Protein AF-A0A7W0CVT8-F1 (afdb_monomer_lite)

Radius of gyration: 21.82 Å; chains: 1; bounding box: 38×53×48 Å

Secondary structure (DSSP, 8-state):
--PPP-----HHHHHHHHHHHHHHT--HHHHHHHHHHHHHHHHHHHHHHHHHHHHHHHTT-PPPHHHHHHHHHHHHHHHHHHHHHHHT--

Sequence (90 aa):
MNALPAVSLNPETAARAAEVARARGESLEAFVDHAVNEAIEEQQAFEEAMAEAERDFEEGRVHSHEEVLKWLAESRARAEVEIARRSSAS

Foldseek 3Di:
DDDDDDDDDDPVVLVVLCVVCVVVVHDSVVSVVVVVVVVVVVVVVVVVVVVVVVVCVVVVVDDDPVRVVVVVVVVVVVVVVVVVVVVVVD

Structure (mmCIF, N/CA/C/O backbone):
data_AF-A0A7W0CVT8-F1
#
_entry.id   AF-A0A7W0CVT8-F1
#
loop_
_atom_site.group_PDB
_atom_site.id
_atom_site.type_symbol
_atom_site.label_atom_id
_atom_site.label_alt_id
_atom_site.label_comp_id
_atom_site.label_asym_id
_atom_site.label_entity_id
_atom_site.label_seq_id
_atom_site.pdbx_PDB_ins_code
_atom_site.Cartn_x
_atom_site.Cartn_y
_atom_site.Cartn_z
_atom_site.occupancy
_atom_site.B_iso_or_equiv
_atom_site.auth_seq_id
_atom_site.auth_comp_id
_atom_site.auth_asym_id
_atom_site.auth_atom_id
_atom_site.pdbx_PDB_model_num
ATOM 1 N N . MET A 1 1 ? 9.964 20.273 23.897 1.00 38.81 1 MET A N 1
ATOM 2 C CA . MET A 1 1 ? 9.295 19.087 23.327 1.00 38.81 1 MET A CA 1
ATOM 3 C C . MET A 1 1 ? 8.079 19.605 22.583 1.00 38.81 1 MET A C 1
ATOM 5 O O . MET A 1 1 ? 7.213 20.174 23.233 1.00 38.81 1 MET A O 1
ATOM 9 N N . ASN A 1 2 ? 8.063 19.537 21.252 1.00 45.44 2 ASN A N 1
ATOM 10 C CA . ASN A 1 2 ? 6.867 19.902 20.493 1.00 45.44 2 ASN A CA 1
ATOM 11 C C . ASN A 1 2 ? 5.884 18.739 20.616 1.00 45.44 2 ASN A C 1
ATOM 13 O O . ASN A 1 2 ? 6.201 17.632 20.191 1.00 45.44 2 ASN A O 1
ATOM 17 N N . ALA A 1 3 ? 4.744 18.977 21.263 1.00 46.75 3 ALA A N 1
ATOM 18 C CA . ALA A 1 3 ? 3.647 18.023 21.253 1.00 46.75 3 ALA A CA 1
ATOM 19 C C . ALA A 1 3 ? 3.183 17.842 19.802 1.00 46.75 3 ALA A C 1
ATOM 21 O O . ALA A 1 3 ? 3.060 18.827 19.068 1.00 46.75 3 ALA A O 1
ATOM 22 N N . LEU A 1 4 ? 2.964 16.593 19.388 1.00 47.84 4 LEU A N 1
ATOM 23 C CA . LEU A 1 4 ? 2.348 16.309 18.096 1.00 47.84 4 LEU A CA 1
ATOM 24 C C . LEU A 1 4 ? 0.973 16.998 18.039 1.00 47.84 4 LEU A C 1
ATOM 26 O O . LEU A 1 4 ? 0.287 17.072 19.065 1.00 47.84 4 LEU A O 1
ATOM 30 N N . PRO A 1 5 ? 0.572 17.543 16.878 1.00 60.38 5 PRO A N 1
ATOM 31 C CA . PRO A 1 5 ? -0.726 18.185 16.743 1.00 60.38 5 PRO A CA 1
ATOM 32 C C . PRO A 1 5 ? -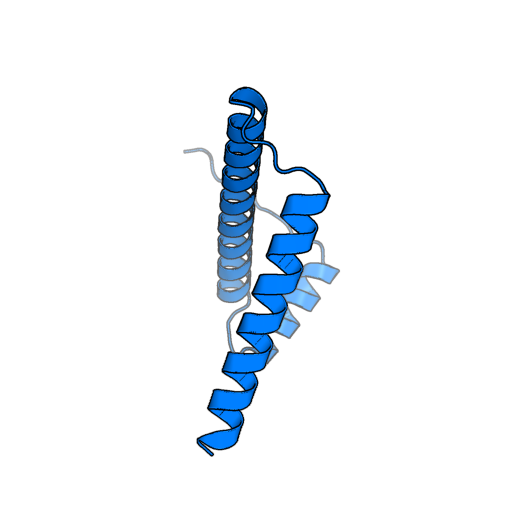1.836 17.180 17.059 1.00 60.38 5 PRO A C 1
ATOM 34 O O . PRO A 1 5 ? -1.804 16.043 16.593 1.00 60.38 5 PRO A O 1
ATOM 37 N N . ALA A 1 6 ? -2.825 17.603 17.848 1.00 63.19 6 ALA A N 1
ATOM 38 C CA . ALA A 1 6 ? -4.017 16.803 18.087 1.00 63.19 6 ALA A CA 1
ATOM 39 C C . ALA A 1 6 ? -4.777 16.651 16.762 1.00 63.19 6 ALA A C 1
ATOM 41 O O . ALA A 1 6 ? -5.379 17.605 16.265 1.00 63.19 6 ALA A O 1
ATOM 42 N N . VAL A 1 7 ? -4.709 15.460 16.169 1.00 67.31 7 VAL A N 1
ATOM 43 C CA . VAL A 1 7 ? -5.432 15.138 14.940 1.00 67.31 7 VAL A CA 1
ATOM 44 C C . VAL A 1 7 ? -6.875 14.821 15.313 1.00 67.31 7 VAL A C 1
ATOM 46 O O . VAL A 1 7 ? -7.153 13.865 16.032 1.00 67.31 7 VAL A O 1
ATOM 49 N N . SER A 1 8 ? -7.804 15.646 14.835 1.00 76.81 8 SER A N 1
ATOM 50 C CA . SER A 1 8 ? -9.235 15.388 14.969 1.00 76.81 8 SER A CA 1
ATOM 51 C C . SER A 1 8 ? -9.718 14.669 13.719 1.00 76.81 8 SER A C 1
ATOM 53 O O . SER A 1 8 ? -9.723 15.252 12.635 1.00 76.81 8 SER A O 1
ATOM 55 N N . LEU A 1 9 ? -10.174 13.426 13.868 1.00 77.62 9 LEU A N 1
ATOM 56 C CA . LEU A 1 9 ? -10.933 12.770 12.808 1.00 77.62 9 LEU A CA 1
ATOM 57 C C . LEU A 1 9 ? -12.240 13.532 12.584 1.00 77.62 9 LEU A C 1
ATOM 59 O O . LEU A 1 9 ? -12.842 14.051 13.530 1.00 77.62 9 LEU A O 1
ATOM 63 N N . ASN A 1 10 ? -12.695 13.590 11.333 1.00 90.31 10 ASN A N 1
ATOM 64 C CA . ASN A 1 10 ? -14.058 14.037 11.096 1.00 90.31 10 ASN A CA 1
ATOM 65 C C . ASN A 1 10 ? -15.043 13.031 11.752 1.00 90.31 10 ASN A C 1
ATOM 67 O O . ASN A 1 10 ? -14.708 11.848 11.906 1.00 90.31 10 ASN A O 1
ATOM 71 N N . PRO A 1 11 ? -16.250 13.470 12.150 1.00 88.75 11 PRO A N 1
ATOM 72 C CA . PRO A 1 11 ? -17.173 12.622 12.905 1.00 88.75 11 PRO A CA 1
ATOM 73 C C . PRO A 1 11 ? -17.617 11.349 12.171 1.00 88.75 11 PRO A C 1
ATOM 75 O O . PRO A 1 11 ? -17.853 10.325 12.808 1.00 88.75 11 PRO A O 1
ATOM 78 N N . GLU A 1 12 ? -17.722 11.393 10.842 1.00 93.00 12 GLU A N 1
ATOM 79 C CA . GLU A 1 12 ? -18.138 10.248 10.026 1.00 93.00 12 GLU A CA 1
ATOM 80 C C . GLU A 1 12 ? -17.060 9.158 10.003 1.00 93.00 12 GLU A C 1
ATOM 82 O O . GLU A 1 12 ? -17.342 7.988 10.268 1.00 93.00 12 GLU A O 1
ATOM 87 N N . THR A 1 13 ? -15.806 9.548 9.773 1.00 91.19 13 THR A N 1
ATOM 88 C CA . THR A 1 13 ? -14.646 8.655 9.815 1.00 91.19 13 THR A CA 1
ATOM 89 C C . THR A 1 13 ? -14.473 8.051 11.204 1.00 91.19 13 THR A C 1
ATOM 91 O O . THR A 1 13 ? -14.260 6.846 11.316 1.00 91.19 13 THR A O 1
ATOM 94 N N . ALA A 1 14 ? -14.635 8.845 12.268 1.00 89.44 14 ALA A N 1
ATOM 95 C CA . ALA A 1 14 ? -14.571 8.342 13.639 1.00 89.44 14 ALA A CA 1
ATOM 96 C C . ALA A 1 14 ? -15.668 7.299 13.923 1.00 89.44 14 ALA A C 1
ATOM 98 O O . ALA A 1 14 ? -15.396 6.254 14.515 1.00 89.44 14 ALA A O 1
ATOM 99 N N . ALA A 1 15 ? -16.899 7.548 13.461 1.00 92.50 15 ALA A N 1
ATOM 100 C CA . ALA A 1 15 ? -18.006 6.610 13.619 1.00 92.50 15 ALA A CA 1
ATOM 101 C C . ALA A 1 15 ? -17.753 5.286 12.880 1.00 92.50 15 ALA A C 1
ATOM 103 O O . ALA A 1 15 ? -18.009 4.217 13.437 1.00 92.50 15 ALA A O 1
ATOM 104 N N . ARG A 1 16 ? -17.206 5.340 11.657 1.00 94.44 16 ARG A N 1
ATOM 105 C CA . ARG A 1 16 ? -16.865 4.130 10.894 1.00 94.44 16 ARG A CA 1
ATOM 106 C C . ARG A 1 16 ? -15.681 3.371 11.469 1.00 94.44 16 ARG A C 1
ATOM 108 O O . ARG A 1 16 ? -15.771 2.154 11.593 1.00 94.44 16 ARG A O 1
ATOM 115 N N . ALA A 1 17 ? -14.629 4.059 11.900 1.00 92.94 17 ALA A N 1
ATOM 116 C CA . ALA A 1 17 ? -13.513 3.425 12.595 1.00 92.94 17 ALA A CA 1
ATOM 117 C C . ALA A 1 17 ? -13.995 2.671 13.847 1.00 92.94 17 ALA A C 1
ATOM 119 O O . ALA A 1 17 ? -13.629 1.519 14.066 1.00 92.94 17 ALA A O 1
ATOM 120 N N . ALA A 1 18 ? -14.903 3.274 14.623 1.00 94.12 18 ALA A N 1
ATOM 121 C CA . ALA A 1 18 ? -15.464 2.646 15.816 1.00 94.12 18 ALA A CA 1
ATOM 122 C C . ALA A 1 18 ? -16.343 1.422 15.515 1.00 94.12 18 ALA A C 1
ATOM 124 O 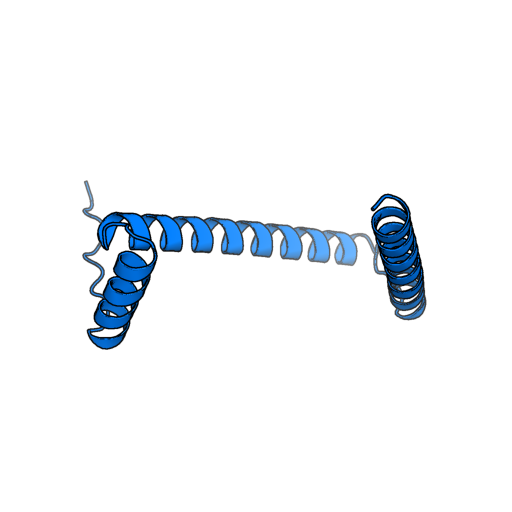O . ALA A 1 18 ? -16.434 0.518 16.344 1.00 94.12 18 ALA A O 1
ATOM 125 N N . GLU A 1 19 ? -17.023 1.382 14.370 1.00 96.69 19 GLU A N 1
ATOM 126 C CA . GLU A 1 19 ? -17.793 0.213 13.932 1.00 96.69 19 GLU A CA 1
ATOM 127 C C . GLU A 1 19 ? -16.882 -0.938 13.506 1.00 96.69 19 GLU A C 1
ATOM 129 O O . GLU A 1 19 ? -17.088 -2.070 13.945 1.00 96.69 19 GLU A O 1
ATOM 134 N N . VAL A 1 20 ? -15.851 -0.639 12.710 1.00 96.25 20 VAL A N 1
ATOM 135 C CA . VAL A 1 20 ? -14.882 -1.633 12.233 1.00 96.25 20 VAL A CA 1
ATOM 136 C C . VAL A 1 20 ? -14.095 -2.225 13.400 1.00 96.25 20 VAL A C 1
ATOM 138 O O . VAL A 1 20 ? -14.029 -3.449 13.514 1.00 96.25 20 VAL A O 1
ATOM 141 N N . ALA A 1 21 ? -13.595 -1.386 14.312 1.00 95.62 21 ALA A N 1
ATOM 142 C CA . ALA A 1 21 ? -12.903 -1.838 15.517 1.00 95.62 21 ALA A CA 1
ATOM 143 C C . ALA A 1 21 ? -13.783 -2.796 16.342 1.00 95.62 21 ALA A C 1
ATOM 145 O O . ALA A 1 21 ? -13.361 -3.882 16.737 1.00 95.62 21 ALA A O 1
ATOM 146 N N . ARG A 1 22 ? -15.071 -2.460 16.516 1.00 96.19 22 ARG A N 1
ATOM 147 C CA . ARG A 1 22 ? -16.022 -3.328 17.231 1.00 96.19 22 ARG A CA 1
ATOM 148 C C . ARG A 1 22 ? -16.239 -4.665 16.530 1.00 96.19 22 ARG A C 1
ATOM 150 O O . ARG A 1 22 ? -16.297 -5.688 17.203 1.00 96.19 22 ARG A O 1
ATOM 157 N N . ALA A 1 23 ? -16.367 -4.659 15.203 1.00 97.00 23 ALA A N 1
ATOM 158 C CA . ALA A 1 23 ? -16.537 -5.875 14.408 1.00 97.00 23 ALA A CA 1
ATOM 159 C C . ALA A 1 23 ? -15.302 -6.791 14.475 1.00 97.00 23 ALA A C 1
ATOM 161 O O . ALA A 1 23 ? -15.438 -8.010 14.396 1.00 97.00 23 ALA A O 1
ATOM 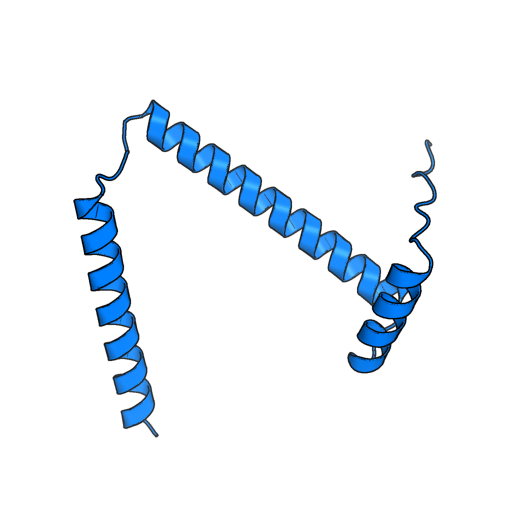162 N N . ARG A 1 24 ? -14.114 -6.204 14.660 1.00 94.62 24 ARG A N 1
ATOM 163 C CA . ARG A 1 24 ? -12.834 -6.906 14.837 1.00 94.62 24 ARG A CA 1
ATOM 164 C C . ARG A 1 24 ? -12.540 -7.301 16.289 1.00 94.62 24 ARG A C 1
ATOM 166 O O . ARG A 1 24 ? -11.604 -8.054 16.531 1.00 94.62 24 ARG A O 1
ATOM 173 N N . GLY A 1 25 ? -13.350 -6.848 17.248 1.00 96.69 25 GLY A N 1
ATOM 174 C CA . GLY A 1 25 ? -13.156 -7.132 18.672 1.00 96.69 25 GLY A CA 1
ATOM 175 C C . GLY A 1 25 ? -11.997 -6.359 19.310 1.00 96.69 25 GLY A C 1
ATOM 176 O O . GLY A 1 25 ? -11.465 -6.798 20.327 1.00 96.69 25 GLY A O 1
ATOM 177 N N . GLU A 1 26 ? -11.609 -5.222 18.735 1.00 95.12 26 GLU A N 1
ATOM 178 C CA . GLU A 1 26 ? -10.502 -4.378 19.195 1.00 95.12 26 GLU A CA 1
ATOM 179 C C . GLU A 1 26 ? -10.984 -3.001 19.687 1.00 95.12 26 GLU A C 1
ATOM 181 O O . GLU A 1 26 ? -12.127 -2.591 19.454 1.00 95.12 26 GLU A O 1
ATOM 186 N N . SER A 1 27 ? -10.122 -2.279 20.413 1.00 95.38 27 SER A N 1
ATOM 187 C CA . SER A 1 27 ? -10.409 -0.896 20.809 1.00 95.38 27 SER A CA 1
ATOM 188 C C . SER A 1 27 ? -10.238 0.049 19.617 1.00 95.38 27 SER A C 1
ATOM 190 O O . SER A 1 27 ? -9.451 -0.209 18.709 1.00 95.38 27 SER A O 1
ATOM 192 N N . LEU A 1 28 ? -10.955 1.179 19.630 1.00 91.06 28 LEU A N 1
ATOM 193 C CA . LEU A 1 28 ? -10.809 2.205 18.592 1.00 91.06 28 LEU A CA 1
ATOM 194 C C . LEU A 1 28 ? -9.364 2.722 18.496 1.00 91.06 28 LEU A C 1
ATOM 196 O O . LEU A 1 28 ? -8.871 2.935 17.398 1.00 91.06 28 LEU A O 1
ATOM 200 N N . GLU A 1 29 ? -8.698 2.905 19.636 1.00 90.00 29 GLU A N 1
ATOM 201 C CA . GLU A 1 29 ? -7.299 3.340 19.699 1.00 90.00 29 GLU A CA 1
ATOM 202 C C . GLU A 1 29 ? -6.367 2.328 19.021 1.00 90.00 29 GLU A C 1
ATOM 204 O O . GLU A 1 29 ? -5.629 2.701 18.117 1.00 90.00 29 GLU A O 1
ATOM 209 N N . ALA A 1 30 ? -6.482 1.038 19.362 1.00 92.06 30 ALA A N 1
ATOM 210 C CA . ALA A 1 30 ? -5.663 -0.011 18.757 1.00 92.06 30 ALA A CA 1
ATOM 211 C C . ALA A 1 30 ? -5.900 -0.138 17.243 1.00 92.06 30 ALA A C 1
ATOM 213 O O . ALA A 1 30 ? -4.948 -0.300 16.483 1.00 92.06 30 ALA A O 1
ATOM 214 N N . PHE A 1 31 ? -7.157 -0.017 16.802 1.00 93.88 31 PHE A N 1
ATOM 215 C CA . PHE A 1 31 ? -7.495 -0.014 15.380 1.00 93.88 31 PHE A CA 1
ATOM 216 C C . PHE A 1 31 ? -6.857 1.168 14.642 1.00 93.88 31 PHE A C 1
ATOM 218 O O . PHE A 1 31 ? -6.296 0.988 13.563 1.00 93.88 31 PHE A O 1
ATOM 225 N N . VAL A 1 32 ? -6.948 2.377 15.206 1.00 90.81 32 VAL A N 1
ATOM 226 C CA . VAL A 1 32 ? -6.381 3.582 14.586 1.00 90.81 32 VAL A CA 1
ATOM 227 C C . VAL A 1 32 ? -4.860 3.488 14.521 1.00 90.81 32 VAL A C 1
ATOM 229 O O . VAL A 1 32 ? -4.299 3.759 13.464 1.00 90.81 32 VAL A O 1
ATOM 232 N N . ASP A 1 33 ? -4.203 3.055 15.596 1.00 91.25 33 ASP A N 1
ATOM 233 C CA . ASP A 1 33 ? -2.750 2.866 15.609 1.00 91.25 33 ASP A CA 1
ATOM 234 C C . ASP A 1 33 ? -2.304 1.841 14.561 1.00 91.25 33 ASP A C 1
ATOM 236 O O . ASP A 1 33 ? -1.341 2.079 13.832 1.00 91.25 33 ASP A O 1
ATOM 240 N N . HIS A 1 34 ? -3.022 0.720 14.434 1.00 92.75 34 HIS A N 1
ATOM 241 C CA . HIS A 1 34 ? -2.758 -0.269 13.390 1.00 92.75 34 HIS A CA 1
ATOM 242 C C . HIS A 1 34 ? -2.896 0.350 11.999 1.00 92.75 34 HIS A C 1
ATOM 244 O O . HIS A 1 34 ? -1.968 0.267 11.204 1.00 92.75 34 HIS A O 1
ATOM 250 N N . ALA A 1 35 ? -4.028 1.000 11.722 1.00 90.62 35 ALA A N 1
ATOM 251 C CA . ALA A 1 35 ? -4.312 1.578 10.414 1.00 90.62 35 ALA A CA 1
ATOM 252 C C . ALA A 1 35 ? -3.297 2.664 10.020 1.00 90.62 35 ALA A C 1
ATOM 254 O O . ALA A 1 35 ? -2.942 2.788 8.852 1.00 90.62 35 ALA A O 1
ATOM 255 N N . VAL A 1 36 ? -2.812 3.451 10.986 1.00 90.94 36 VAL A N 1
ATOM 256 C CA . VAL A 1 36 ? -1.767 4.454 10.745 1.00 90.94 36 VAL A CA 1
ATOM 257 C C . VAL A 1 36 ? -0.433 3.788 10.425 1.00 90.94 36 VAL A C 1
ATOM 259 O O . VAL A 1 36 ? 0.228 4.209 9.479 1.00 90.94 36 VAL A O 1
ATOM 262 N N . ASN A 1 37 ? -0.037 2.760 11.177 1.00 92.31 37 ASN A N 1
ATOM 263 C CA . ASN A 1 37 ? 1.209 2.043 10.902 1.00 92.31 37 ASN A CA 1
ATOM 264 C C . ASN A 1 37 ? 1.162 1.333 9.544 1.00 92.31 37 ASN A C 1
ATOM 266 O O . ASN A 1 37 ? 2.104 1.463 8.772 1.00 92.31 37 ASN A O 1
ATOM 270 N N . GLU A 1 38 ? 0.046 0.680 9.219 1.00 94.00 38 GLU A N 1
ATOM 271 C CA . GLU A 1 38 ? -0.188 0.054 7.913 1.00 94.00 38 GLU A CA 1
ATOM 272 C C . GLU A 1 38 ? -0.062 1.086 6.783 1.00 94.00 38 GLU A C 1
ATOM 274 O O . GLU A 1 38 ? 0.691 0.877 5.838 1.00 94.00 38 GLU A O 1
ATOM 279 N N . ALA A 1 39 ? -0.687 2.260 6.923 1.00 89.62 39 ALA A N 1
ATOM 280 C CA . ALA A 1 39 ? -0.568 3.329 5.932 1.00 89.62 39 ALA A CA 1
ATOM 281 C C . ALA A 1 39 ? 0.869 3.872 5.788 1.00 89.62 39 ALA A C 1
ATOM 283 O O . ALA A 1 39 ? 1.280 4.247 4.690 1.00 89.62 39 ALA A O 1
ATOM 284 N N . ILE A 1 40 ? 1.642 3.933 6.879 1.00 92.56 40 ILE A N 1
ATOM 285 C CA . ILE A 1 40 ? 3.058 4.334 6.836 1.00 92.56 40 ILE A CA 1
ATOM 286 C C . ILE A 1 40 ? 3.887 3.283 6.094 1.00 92.56 40 ILE A C 1
ATOM 288 O O . ILE A 1 40 ? 4.706 3.645 5.252 1.00 92.56 40 ILE A O 1
ATOM 292 N N . GLU A 1 41 ? 3.676 2.002 6.391 1.00 92.75 41 GLU A N 1
ATOM 293 C CA . GLU A 1 41 ? 4.368 0.892 5.730 1.00 92.75 41 GLU A CA 1
ATOM 294 C C . GLU A 1 41 ? 4.037 0.841 4.232 1.00 92.75 41 GLU A C 1
ATOM 296 O O . GLU A 1 41 ? 4.944 0.731 3.406 1.00 92.75 41 GLU A O 1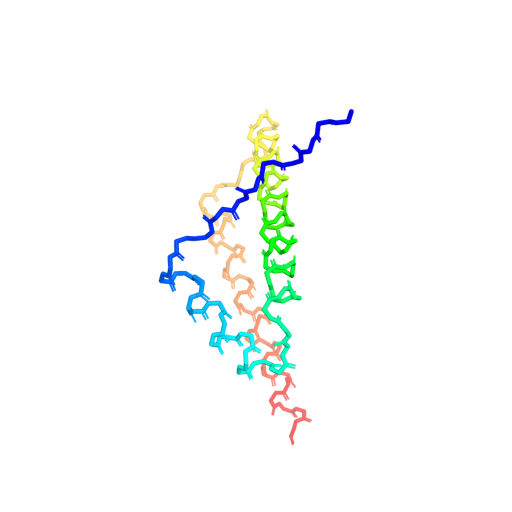
ATOM 301 N N . GLU A 1 42 ? 2.764 1.009 3.861 1.00 90.31 42 GLU A N 1
ATOM 302 C CA . GLU A 1 42 ? 2.329 1.092 2.463 1.00 90.31 42 GLU A CA 1
ATOM 303 C C . GLU A 1 42 ? 2.971 2.277 1.732 1.00 90.31 42 GLU A C 1
ATOM 305 O O . GLU A 1 42 ? 3.458 2.122 0.609 1.00 90.31 42 GLU A O 1
ATOM 310 N N . GLN A 1 43 ? 3.017 3.452 2.369 1.00 90.19 43 GLN A N 1
ATOM 311 C CA . GLN A 1 43 ? 3.650 4.637 1.792 1.00 90.19 43 GLN A CA 1
ATOM 312 C C . GLN A 1 43 ? 5.153 4.418 1.571 1.00 90.19 43 GLN A C 1
ATOM 314 O O . GLN A 1 43 ? 5.669 4.760 0.509 1.00 90.19 43 GLN A O 1
ATOM 319 N N . GLN A 1 44 ? 5.852 3.819 2.539 1.00 92.69 44 GLN A N 1
ATOM 320 C CA . GLN A 1 44 ? 7.279 3.506 2.417 1.00 92.69 44 GLN A CA 1
ATOM 321 C C . GLN A 1 44 ? 7.547 2.491 1.303 1.00 92.69 44 GLN A C 1
ATOM 323 O O . GLN A 1 44 ? 8.441 2.704 0.485 1.00 92.69 44 GLN A O 1
ATOM 328 N N . ALA A 1 45 ? 6.752 1.421 1.230 1.00 91.06 45 ALA A N 1
ATOM 329 C CA . ALA A 1 45 ? 6.871 0.417 0.177 1.00 91.06 45 ALA A CA 1
ATOM 330 C C . ALA A 1 45 ? 6.609 1.017 -1.214 1.00 91.06 45 ALA A C 1
ATOM 332 O O . ALA A 1 45 ? 7.297 0.685 -2.180 1.00 91.06 45 ALA A O 1
ATOM 333 N N . PHE A 1 46 ? 5.638 1.928 -1.323 1.00 88.25 46 PHE A N 1
ATOM 334 C CA . PHE A 1 46 ? 5.364 2.644 -2.564 1.00 88.25 46 PHE A CA 1
ATOM 335 C C . PHE A 1 46 ? 6.524 3.561 -2.971 1.00 88.25 46 PHE A C 1
ATOM 337 O O . PHE A 1 46 ? 6.934 3.551 -4.131 1.00 88.25 46 PHE A O 1
ATOM 344 N N . GLU A 1 47 ? 7.075 4.332 -2.032 1.00 93.62 47 GLU A N 1
ATOM 345 C CA . GLU A 1 47 ? 8.234 5.197 -2.283 1.00 93.62 47 GLU A CA 1
ATOM 346 C C . GLU A 1 47 ? 9.464 4.392 -2.718 1.00 93.62 47 GLU A C 1
ATOM 348 O O . GLU A 1 47 ? 10.147 4.782 -3.666 1.00 93.62 47 GLU A O 1
ATOM 353 N N . GLU A 1 48 ? 9.720 3.247 -2.082 1.00 93.19 48 GLU A N 1
ATOM 354 C CA . GLU A 1 48 ? 10.810 2.346 -2.461 1.00 93.19 48 GLU A CA 1
ATOM 355 C C . GLU A 1 48 ? 10.614 1.780 -3.874 1.00 93.19 48 GLU A C 1
ATOM 357 O O . 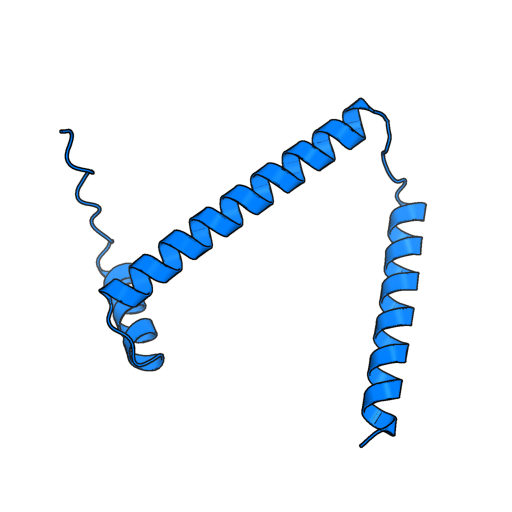GLU A 1 48 ? 11.541 1.833 -4.685 1.00 93.19 48 GLU A O 1
ATOM 362 N N . ALA A 1 49 ? 9.402 1.323 -4.202 1.00 90.69 49 ALA A N 1
ATOM 363 C CA . ALA A 1 49 ? 9.074 0.817 -5.534 1.00 90.69 49 ALA A CA 1
ATOM 364 C C . ALA A 1 49 ? 9.218 1.896 -6.620 1.00 90.69 49 ALA A C 1
ATOM 366 O O . ALA A 1 49 ? 9.712 1.625 -7.715 1.00 90.69 49 ALA A O 1
ATOM 367 N N . MET A 1 50 ? 8.825 3.137 -6.321 1.00 91.00 50 MET A N 1
ATOM 368 C CA . MET A 1 50 ? 9.007 4.265 -7.235 1.00 91.00 50 MET A CA 1
ATOM 369 C C . MET A 1 50 ? 10.486 4.600 -7.440 1.00 91.00 50 MET A C 1
ATOM 371 O O . MET A 1 50 ? 10.906 4.810 -8.577 1.00 91.00 50 MET A O 1
ATOM 375 N N . ALA A 1 51 ? 11.286 4.604 -6.371 1.00 92.31 51 ALA A N 1
ATOM 376 C CA . ALA A 1 51 ? 12.725 4.839 -6.462 1.00 92.31 51 ALA A CA 1
ATOM 377 C C . ALA A 1 51 ? 13.447 3.723 -7.237 1.00 92.31 51 ALA A C 1
ATOM 379 O O . ALA A 1 51 ? 14.395 3.988 -7.975 1.00 92.31 51 ALA A O 1
ATOM 380 N N . GLU A 1 52 ? 13.013 2.470 -7.091 1.00 88.94 52 GLU A N 1
ATOM 381 C CA . GLU A 1 52 ? 13.516 1.353 -7.892 1.00 88.94 52 GLU A CA 1
ATOM 382 C C . GLU A 1 52 ? 13.175 1.522 -9.375 1.00 88.94 52 GLU A C 1
ATOM 384 O O . GLU A 1 52 ? 14.072 1.439 -10.214 1.00 88.94 52 GLU A O 1
ATOM 389 N N . ALA A 1 53 ? 11.921 1.854 -9.693 1.00 86.06 53 ALA A N 1
ATOM 390 C CA . ALA A 1 53 ? 11.491 2.105 -11.065 1.00 86.06 53 ALA A CA 1
ATOM 391 C C . ALA A 1 53 ? 12.244 3.279 -11.717 1.00 86.06 53 ALA A C 1
ATOM 393 O O . ALA A 1 53 ? 12.582 3.215 -12.900 1.00 86.06 53 ALA A O 1
ATOM 394 N N . GLU A 1 54 ? 12.531 4.341 -10.960 1.00 89.00 54 GLU A N 1
ATOM 395 C CA . GLU A 1 54 ? 13.323 5.476 -11.441 1.00 89.00 54 GLU A CA 1
ATOM 396 C C . GLU A 1 54 ? 14.770 5.063 -11.747 1.00 89.00 54 GLU A C 1
ATOM 398 O O . GLU A 1 54 ? 15.261 5.353 -12.838 1.00 89.00 54 G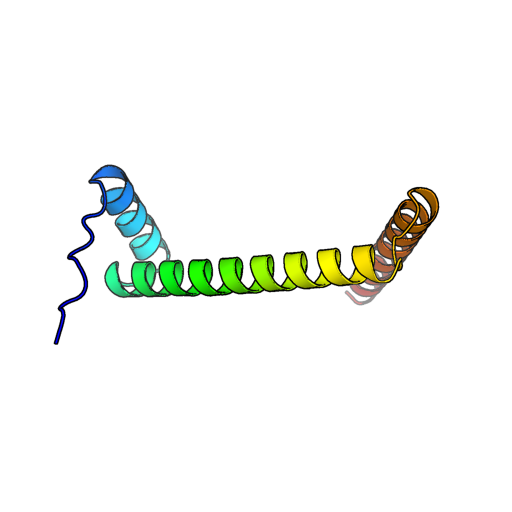LU A O 1
ATOM 403 N N . ARG A 1 55 ? 15.421 4.291 -10.863 1.00 90.75 55 ARG A N 1
ATOM 404 C CA . ARG A 1 55 ? 16.761 3.734 -11.131 1.00 90.75 55 ARG A CA 1
ATOM 405 C C . ARG A 1 55 ? 16.777 2.833 -12.359 1.00 90.75 55 ARG A C 1
ATOM 407 O O . ARG A 1 55 ? 17.681 2.932 -13.183 1.00 90.75 55 ARG A O 1
ATOM 414 N N . ASP A 1 56 ? 15.786 1.961 -12.507 1.00 87.88 56 ASP A N 1
ATOM 415 C CA . ASP A 1 56 ? 15.692 1.088 -13.677 1.00 87.88 56 ASP A CA 1
ATOM 416 C C . ASP A 1 56 ? 15.518 1.884 -14.969 1.00 87.88 56 ASP A C 1
ATOM 418 O O . ASP A 1 56 ? 16.122 1.548 -15.989 1.00 87.88 56 ASP A O 1
ATOM 422 N N . PHE A 1 57 ? 14.763 2.981 -14.923 1.00 84.69 57 PHE A N 1
ATOM 423 C CA . PHE A 1 57 ? 14.657 3.900 -16.046 1.00 84.69 57 PHE A CA 1
ATOM 424 C C . PHE A 1 57 ? 15.996 4.586 -16.364 1.00 84.69 57 PHE A C 1
ATOM 426 O O . PHE A 1 57 ? 16.422 4.577 -17.521 1.00 84.69 57 PHE A O 1
ATOM 433 N N . GLU A 1 58 ? 16.683 5.138 -15.359 1.00 89.44 58 GLU A N 1
ATOM 434 C CA . GLU A 1 58 ? 17.990 5.799 -15.511 1.00 89.44 58 GLU A CA 1
ATOM 435 C C . GLU A 1 58 ? 19.076 4.854 -16.044 1.00 89.44 58 GLU A C 1
ATOM 437 O O . GLU A 1 58 ? 19.887 5.236 -16.890 1.00 89.44 58 GLU A O 1
ATOM 442 N N . GLU A 1 59 ? 19.075 3.602 -15.590 1.00 92.56 59 GLU A N 1
ATOM 443 C CA . GLU A 1 59 ? 20.020 2.565 -16.009 1.00 92.56 59 GLU A CA 1
ATOM 444 C C . GLU A 1 59 ? 19.616 1.880 -17.330 1.00 92.56 59 GLU A C 1
ATOM 446 O O . GLU A 1 59 ? 20.314 0.984 -17.811 1.00 92.56 59 GLU A O 1
ATOM 451 N N . GLY A 1 60 ? 18.497 2.292 -17.938 1.00 85.50 60 GLY A N 1
ATOM 452 C CA . GLY A 1 60 ? 17.984 1.723 -19.185 1.00 85.50 60 GLY A CA 1
ATOM 453 C C . GLY A 1 60 ? 17.470 0.286 -19.051 1.00 85.50 60 GLY A C 1
ATOM 454 O O . GLY A 1 60 ? 17.257 -0.383 -20.063 1.00 85.50 60 GLY A O 1
ATOM 455 N N . ARG A 1 61 ? 17.240 -0.196 -17.823 1.00 84.31 61 ARG A N 1
ATOM 456 C CA . ARG A 1 61 ? 16.599 -1.481 -17.502 1.00 84.31 61 ARG A CA 1
ATOM 457 C C . ARG A 1 61 ? 15.077 -1.384 -17.624 1.00 84.31 61 ARG A C 1
ATOM 459 O O . ARG A 1 61 ? 14.330 -1.761 -16.730 1.00 84.31 61 ARG A O 1
ATOM 466 N N . VAL A 1 62 ? 14.604 -0.878 -18.756 1.00 80.62 62 VAL A N 1
ATOM 467 C CA . VAL A 1 62 ? 13.173 -0.787 -19.050 1.00 80.62 62 VAL A CA 1
ATOM 468 C C . VAL A 1 62 ? 12.716 -2.035 -19.794 1.00 80.62 62 VAL A C 1
ATOM 470 O O . VAL A 1 62 ? 13.333 -2.452 -20.773 1.00 80.62 62 VAL A O 1
ATOM 473 N N . HIS A 1 63 ? 11.618 -2.634 -19.342 1.00 81.56 63 HIS A N 1
ATOM 474 C CA . HIS A 1 63 ? 10.997 -3.749 -20.049 1.00 81.56 63 HIS A CA 1
ATOM 475 C C . HIS A 1 63 ? 10.104 -3.229 -21.174 1.00 81.56 63 HIS A C 1
ATOM 477 O O . HIS A 1 63 ? 9.270 -2.341 -20.981 1.00 81.56 63 HIS A O 1
ATOM 483 N N . SER A 1 64 ? 10.247 -3.806 -22.361 1.00 83.94 64 SER A N 1
ATOM 484 C CA . SER A 1 64 ? 9.319 -3.581 -23.462 1.00 83.94 64 SER A CA 1
ATOM 485 C C . SER A 1 64 ? 7.931 -4.138 -23.133 1.00 83.94 64 SER A C 1
ATOM 487 O O . SER A 1 64 ? 7.760 -5.049 -22.319 1.00 83.94 64 SER A O 1
ATOM 489 N N . HIS A 1 65 ? 6.913 -3.621 -23.821 1.00 80.25 65 HIS A N 1
ATOM 490 C CA . HIS A 1 65 ? 5.543 -4.111 -23.685 1.00 80.25 65 HIS A CA 1
ATOM 491 C C . HIS A 1 65 ? 5.437 -5.629 -23.926 1.00 80.25 65 HIS A C 1
ATOM 493 O O . HIS A 1 65 ? 4.725 -6.324 -23.204 1.00 80.25 65 HIS A O 1
ATOM 499 N N . GLU A 1 66 ? 6.183 -6.154 -24.902 1.00 86.94 66 GLU A N 1
ATOM 500 C CA . GLU A 1 66 ? 6.212 -7.586 -25.220 1.00 86.94 66 GLU A CA 1
ATOM 501 C C . GLU A 1 66 ? 6.820 -8.423 -24.086 1.00 86.94 66 GLU A C 1
ATOM 503 O O . GLU A 1 66 ? 6.299 -9.491 -23.762 1.00 86.94 66 GLU A O 1
ATOM 508 N N . GLU A 1 67 ? 7.877 -7.932 -23.434 1.00 84.12 67 GLU A N 1
ATOM 509 C CA . GLU A 1 67 ? 8.504 -8.604 -22.289 1.00 84.12 67 GLU A CA 1
ATOM 510 C C . GLU A 1 67 ? 7.573 -8.647 -21.076 1.00 84.12 67 GLU A C 1
ATOM 512 O O . GLU A 1 67 ? 7.444 -9.694 -20.436 1.00 84.12 67 GLU A O 1
ATOM 517 N N . VAL A 1 68 ? 6.855 -7.553 -20.807 1.00 83.12 68 VAL A N 1
ATOM 518 C CA . VAL A 1 68 ? 5.853 -7.502 -19.733 1.00 83.12 68 VAL A CA 1
ATOM 519 C C . VAL A 1 68 ? 4.705 -8.475 -20.014 1.00 83.12 68 VAL A C 1
ATOM 521 O O . VAL A 1 68 ? 4.316 -9.244 -19.133 1.00 83.12 68 VAL A O 1
ATOM 524 N N . LEU A 1 69 ? 4.180 -8.501 -21.245 1.00 86.44 69 LEU A N 1
ATOM 525 C CA . LEU A 1 69 ? 3.118 -9.436 -21.633 1.00 86.44 69 LEU A CA 1
ATOM 526 C C . LEU A 1 69 ? 3.564 -10.894 -21.511 1.00 86.44 69 LEU A C 1
ATOM 528 O O . LEU A 1 69 ? 2.806 -11.733 -21.016 1.00 86.44 69 LEU A O 1
ATOM 532 N N . LYS A 1 70 ? 4.798 -11.196 -21.926 1.00 86.25 70 LYS A N 1
ATOM 533 C CA . LYS A 1 70 ? 5.382 -12.529 -21.782 1.00 86.25 70 LYS A CA 1
ATOM 534 C C . LYS A 1 70 ? 5.475 -12.931 -20.310 1.00 86.25 70 LYS A C 1
ATOM 536 O O . LYS A 1 70 ? 5.017 -14.016 -19.952 1.00 86.25 70 LYS A O 1
ATOM 541 N N . TRP A 1 71 ? 5.994 -12.055 -19.450 1.00 84.25 71 TRP A N 1
ATOM 542 C CA . TRP A 1 71 ? 6.093 -12.321 -18.014 1.00 84.25 71 TRP A CA 1
ATOM 543 C C . TRP A 1 71 ? 4.721 -12.555 -17.362 1.00 84.25 71 TRP A C 1
ATOM 545 O O . TRP A 1 71 ? 4.568 -13.496 -16.579 1.00 84.25 71 TRP A O 1
ATOM 555 N N . LEU A 1 72 ? 3.701 -11.761 -17.711 1.00 88.31 72 LEU A N 1
ATOM 556 C CA . LEU A 1 72 ? 2.333 -11.944 -17.208 1.00 88.31 72 LEU A CA 1
ATOM 557 C C . LEU A 1 72 ? 1.731 -13.286 -17.647 1.00 88.31 72 LEU A C 1
ATOM 559 O O . LEU A 1 72 ? 1.116 -13.979 -16.833 1.00 88.31 72 LEU A O 1
ATOM 563 N N . ALA A 1 73 ? 1.931 -13.678 -18.908 1.00 88.50 73 ALA A N 1
ATOM 564 C CA . ALA A 1 73 ? 1.466 -14.964 -19.423 1.00 88.50 73 ALA A CA 1
ATOM 565 C C . ALA A 1 73 ? 2.133 -16.144 -18.693 1.00 88.50 73 ALA A C 1
ATOM 567 O O . ALA A 1 73 ? 1.452 -17.084 -18.279 1.00 88.50 73 ALA A O 1
ATOM 568 N N . GLU A 1 74 ? 3.447 -16.073 -18.467 1.00 88.50 74 GLU A N 1
ATOM 569 C CA . GLU A 1 74 ? 4.190 -17.090 -17.716 1.00 88.50 74 GLU A CA 1
ATOM 570 C C . GLU A 1 74 ? 3.768 -17.148 -16.240 1.00 88.50 74 GLU A C 1
ATOM 572 O O . GLU A 1 74 ? 3.608 -18.233 -15.678 1.00 88.50 74 GLU A O 1
ATOM 577 N N . SER A 1 75 ? 3.548 -15.994 -15.604 1.00 84.75 75 SER A N 1
ATOM 578 C CA . SER A 1 75 ? 3.061 -15.907 -14.222 1.00 84.75 75 SER A CA 1
ATOM 579 C C . SER A 1 75 ? 1.672 -16.519 -14.068 1.00 84.75 75 SER A C 1
ATOM 581 O O . SER A 1 75 ? 1.440 -17.276 -13.124 1.00 84.75 75 SER A O 1
ATOM 583 N N . ARG A 1 76 ? 0.772 -16.270 -15.027 1.00 87.19 76 ARG A N 1
ATOM 584 C CA . ARG A 1 76 ? -0.554 -16.894 -15.059 1.00 87.19 76 ARG A CA 1
ATOM 585 C C . ARG A 1 76 ? -0.461 -18.414 -15.192 1.00 87.19 76 ARG A C 1
ATOM 587 O O . ARG A 1 76 ? -1.091 -19.122 -14.411 1.00 87.19 76 ARG A O 1
ATOM 594 N N . ALA A 1 77 ? 0.357 -18.912 -16.117 1.00 89.06 77 ALA A N 1
ATOM 595 C CA . ALA A 1 77 ? 0.545 -20.350 -16.300 1.00 89.06 77 ALA A CA 1
ATOM 596 C C . ALA A 1 77 ? 1.078 -21.028 -15.022 1.00 89.06 77 ALA A C 1
ATOM 598 O O . ALA A 1 77 ? 0.598 -22.093 -14.636 1.00 89.06 77 ALA A O 1
ATOM 599 N N . ARG A 1 78 ? 2.022 -20.390 -14.312 1.00 88.38 78 ARG A N 1
ATOM 600 C CA . ARG A 1 78 ? 2.520 -20.883 -13.013 1.00 88.38 78 ARG A CA 1
ATOM 601 C C . ARG A 1 78 ? 1.422 -20.945 -11.952 1.00 88.38 78 ARG A C 1
ATOM 603 O O . ARG A 1 78 ? 1.326 -21.945 -11.241 1.00 88.38 78 ARG A O 1
ATOM 610 N N . ALA A 1 79 ? 0.602 -19.900 -11.848 1.00 83.00 79 ALA A N 1
ATOM 611 C CA . ALA A 1 79 ? -0.499 -19.858 -10.890 1.00 83.00 79 ALA A CA 1
ATOM 612 C C . ALA A 1 79 ? -1.529 -20.971 -11.157 1.00 83.00 79 ALA A C 1
ATOM 614 O O . ALA A 1 79 ? -1.949 -21.653 -10.225 1.00 83.00 79 ALA A O 1
ATOM 615 N N . GLU A 1 80 ? -1.883 -21.209 -12.423 1.00 89.31 80 GLU A N 1
ATOM 616 C CA . GLU A 1 80 ? -2.818 -22.269 -12.825 1.00 89.31 80 GLU A CA 1
ATOM 617 C C . GLU A 1 80 ? -2.287 -23.673 -12.480 1.00 89.31 80 GLU A C 1
ATOM 619 O O . GLU A 1 80 ? -3.031 -24.506 -11.956 1.00 89.31 80 GLU A O 1
ATOM 624 N N . VAL A 1 81 ? -0.988 -23.922 -12.685 1.00 88.94 81 VAL A N 1
ATOM 625 C CA . VAL A 1 81 ? -0.337 -25.186 -12.297 1.00 88.94 81 VAL A CA 1
ATOM 626 C C . VAL A 1 81 ? -0.365 -25.393 -10.782 1.00 88.94 81 VAL A C 1
ATOM 628 O O . VAL A 1 81 ? -0.687 -26.488 -10.319 1.00 88.94 81 VAL A O 1
ATOM 631 N N . GLU A 1 82 ? -0.063 -24.360 -9.993 1.00 85.00 82 GLU A N 1
ATOM 632 C CA . GLU A 1 82 ? -0.076 -24.472 -8.529 1.00 85.00 82 GLU A CA 1
ATOM 633 C C . GLU A 1 82 ? -1.496 -24.697 -7.985 1.00 85.00 82 GLU A C 1
ATOM 635 O O . GLU A 1 82 ? -1.679 -25.495 -7.063 1.00 85.00 82 GLU A O 1
ATOM 640 N N . ILE A 1 83 ? -2.515 -24.068 -8.583 1.00 87.00 83 ILE A N 1
ATOM 641 C CA . ILE A 1 83 ? -3.924 -24.328 -8.246 1.00 87.00 83 ILE A CA 1
ATOM 642 C C . ILE A 1 83 ? -4.269 -25.794 -8.531 1.00 87.00 83 ILE A C 1
ATOM 644 O O . ILE A 1 83 ? -4.759 -26.489 -7.640 1.00 87.00 83 ILE A O 1
ATOM 648 N N . ALA A 1 84 ? -3.949 -26.296 -9.726 1.00 83.81 84 ALA A N 1
ATOM 649 C CA . ALA A 1 84 ? -4.213 -27.686 -10.097 1.00 83.81 84 ALA A CA 1
ATOM 650 C C . ALA A 1 84 ? -3.496 -28.692 -9.174 1.00 83.81 84 ALA A C 1
ATOM 652 O O . ALA A 1 84 ? -4.068 -29.720 -8.796 1.00 83.81 84 ALA A O 1
ATOM 653 N N . ARG A 1 85 ? -2.261 -28.384 -8.753 1.00 85.62 85 ARG A N 1
ATOM 654 C CA . ARG A 1 85 ? -1.496 -29.197 -7.795 1.00 85.62 85 ARG A CA 1
ATOM 655 C C . ARG A 1 85 ? -2.180 -29.270 -6.429 1.00 85.62 85 ARG A C 1
ATOM 657 O O . ARG A 1 85 ? -2.220 -30.335 -5.824 1.00 85.62 85 ARG A O 1
ATOM 664 N N . ARG A 1 86 ? -2.734 -28.160 -5.941 1.00 82.00 86 ARG A N 1
ATOM 665 C CA . ARG A 1 86 ? -3.454 -28.122 -4.656 1.00 82.00 86 ARG A CA 1
ATOM 666 C C . ARG A 1 86 ? -4.797 -28.843 -4.727 1.00 82.00 86 ARG A C 1
ATOM 668 O O . ARG A 1 86 ? -5.141 -29.563 -3.795 1.00 82.00 86 ARG A O 1
ATOM 675 N N . SER A 1 87 ? -5.516 -28.707 -5.840 1.00 74.00 87 SER A N 1
ATOM 676 C CA . SER A 1 87 ? -6.809 -29.371 -6.052 1.00 74.00 87 SER A CA 1
ATOM 677 C C . SER A 1 87 ? -6.707 -30.888 -6.224 1.00 74.00 87 SER A C 1
ATOM 679 O O . SER A 1 87 ? -7.674 -31.581 -5.946 1.00 74.00 87 SER A O 1
ATOM 681 N N . SER A 1 88 ? -5.562 -31.409 -6.672 1.00 72.31 88 SER A N 1
ATOM 682 C CA . SER A 1 88 ? -5.312 -32.855 -6.813 1.00 72.31 88 SER A CA 1
ATOM 683 C C . SER A 1 88 ? -4.718 -33.513 -5.561 1.00 72.31 88 SER A C 1
ATOM 685 O O . SER A 1 88 ? -4.619 -34.736 -5.504 1.00 72.31 88 SER A O 1
ATOM 687 N N . ALA A 1 89 ? -4.322 -32.715 -4.566 1.00 62.94 89 ALA A N 1
ATOM 688 C CA . ALA A 1 89 ? -3.811 -33.179 -3.277 1.00 62.94 89 ALA A CA 1
ATOM 689 C C . ALA A 1 89 ? -4.892 -33.235 -2.173 1.00 62.94 89 ALA A C 1
ATOM 691 O O . ALA A 1 89 ? -4.564 -33.575 -1.036 1.00 62.94 89 ALA A O 1
ATOM 692 N N . SER A 1 90 ? -6.142 -32.874 -2.497 1.00 51.97 90 SER A N 1
ATOM 693 C CA . SER A 1 90 ? -7.333 -32.956 -1.628 1.00 51.97 90 SER A CA 1
ATOM 694 C C . SER A 1 90 ? -8.241 -34.097 -2.070 1.00 51.97 90 SER A C 1
ATOM 696 O O . SER A 1 90 ? -8.863 -34.716 -1.181 1.00 51.97 90 SER A O 1
#

pLDDT: mean 85.44, std 11.96, range [38.81, 97.0]